Protein AF-A0A538RT47-F1 (afdb_monomer)

Sequence (109 aa):
MIHAADGVLPSDMCDTEAELEEERRLLYVAMTRARDRLYVTFPMRYYRRKRAFGDSHSFAQLSRFLPPALFPLFERHSHVGPEPELTAAQTQTQPISETVHARLKKLWQ

pLDDT: mean 81.67, std 16.32, range [41.12, 96.81]

Radius of gyration: 21.34 Å; Cα contacts (8 Å, |Δi|>4): 81; chains: 1; bounding box: 65×37×46 Å

Solvent-accessible surface area (backbone atoms only — not comparable to full-atom values): 7088 Å² total; per-residue (Å²): 86,72,59,43,20,46,54,64,37,54,42,73,84,54,87,46,72,69,49,48,52,48,45,52,49,51,50,50,49,64,56,68,68,40,85,90,69,80,58,81,34,62,63,62,66,46,75,66,81,87,55,101,84,66,88,60,59,47,74,53,47,72,13,80,89,64,50,77,88,53,51,87,83,48,90,86,82,74,88,68,66,78,73,74,75,76,67,82,66,79,73,76,84,65,64,65,67,58,61,50,53,55,54,56,59,65,76,76,112

Structure (mmCIF, N/CA/C/O backbone):
data_AF-A0A538RT47-F1
#
_entry.id   AF-A0A538RT47-F1
#
loop_
_atom_site.group_PDB
_atom_site.id
_atom_site.type_symbol
_atom_site.label_atom_id
_atom_site.label_alt_id
_atom_site.label_comp_id
_atom_site.label_asym_id
_atom_site.label_entity_id
_atom_site.label_seq_id
_atom_site.pdbx_PDB_ins_code
_atom_site.Cartn_x
_atom_site.Cartn_y
_atom_site.Cartn_z
_atom_site.occupancy
_atom_site.B_iso_or_equiv
_atom_site.auth_seq_id
_atom_site.auth_comp_id
_atom_site.auth_asym_id
_atom_site.auth_atom_id
_atom_site.pdbx_PDB_model_num
ATOM 1 N N . MET A 1 1 ? -7.898 -4.101 2.474 1.00 86.75 1 MET A N 1
ATOM 2 C CA . MET A 1 1 ? -6.528 -4.133 1.923 1.00 86.75 1 MET A CA 1
ATOM 3 C C . MET A 1 1 ? -5.530 -3.990 3.062 1.00 86.75 1 MET A C 1
ATOM 5 O O . MET A 1 1 ? -5.655 -3.038 3.819 1.00 86.75 1 MET A O 1
ATOM 9 N N . ILE A 1 2 ? -4.592 -4.933 3.211 1.00 86.62 2 ILE A N 1
ATOM 10 C CA . ILE A 1 2 ? -3.774 -5.039 4.437 1.00 86.62 2 ILE A CA 1
ATOM 11 C C . ILE A 1 2 ? -2.394 -4.355 4.312 1.00 86.62 2 ILE A C 1
ATOM 13 O O . ILE A 1 2 ? -1.867 -3.832 5.293 1.00 86.62 2 ILE A O 1
ATOM 17 N N . HIS A 1 3 ? -1.818 -4.315 3.110 1.00 88.00 3 HIS A N 1
ATOM 18 C CA . HIS A 1 3 ? -0.462 -3.806 2.880 1.00 88.00 3 HIS A CA 1
ATOM 19 C C . HIS A 1 3 ? -0.451 -2.719 1.802 1.00 88.00 3 HIS A C 1
ATOM 21 O O . HIS A 1 3 ? -0.006 -2.935 0.682 1.00 88.00 3 HIS A O 1
ATOM 27 N N . ALA A 1 4 ? -0.947 -1.533 2.154 1.00 91.94 4 ALA A N 1
ATOM 28 C CA . ALA A 1 4 ? -0.923 -0.334 1.317 1.00 91.94 4 ALA A CA 1
ATOM 29 C C . ALA A 1 4 ? 0.468 0.333 1.297 1.00 91.94 4 ALA A C 1
ATOM 31 O O . ALA A 1 4 ? 0.592 1.524 1.584 1.00 91.94 4 ALA A O 1
ATOM 32 N N . ALA A 1 5 ? 1.524 -0.437 1.043 1.00 92.25 5 ALA A N 1
ATOM 33 C CA . ALA A 1 5 ? 2.908 0.018 1.131 1.00 92.25 5 ALA A CA 1
ATOM 34 C C . ALA A 1 5 ? 3.621 -0.096 -0.219 1.00 92.25 5 ALA A C 1
ATOM 36 O O . ALA A 1 5 ? 3.409 -1.068 -0.945 1.00 92.25 5 ALA A O 1
ATOM 37 N N . ASP A 1 6 ? 4.489 0.870 -0.513 1.00 89.69 6 ASP A N 1
ATOM 38 C CA . ASP A 1 6 ? 5.378 0.810 -1.674 1.00 89.69 6 ASP A CA 1
ATOM 39 C C . ASP A 1 6 ? 6.315 -0.404 -1.537 1.00 89.69 6 ASP A C 1
ATOM 41 O O . ASP A 1 6 ? 6.804 -0.698 -0.439 1.00 89.69 6 ASP A O 1
ATOM 45 N N . GLY A 1 7 ? 6.466 -1.148 -2.631 1.00 88.31 7 GLY A N 1
ATOM 46 C CA . GLY A 1 7 ? 7.173 -2.429 -2.715 1.00 88.31 7 GLY A CA 1
ATOM 47 C C . GLY A 1 7 ? 6.320 -3.673 -2.466 1.00 88.31 7 GLY A C 1
ATOM 48 O O . GLY A 1 7 ? 6.728 -4.781 -2.813 1.00 88.31 7 GLY A O 1
ATOM 49 N N . VAL A 1 8 ? 5.103 -3.505 -1.934 1.00 90.50 8 VAL A N 1
ATOM 50 C CA . VAL A 1 8 ? 4.057 -4.546 -1.957 1.00 90.50 8 VAL A CA 1
ATOM 51 C C . VAL A 1 8 ? 2.989 -4.204 -2.990 1.00 90.50 8 VAL A C 1
ATOM 53 O O . VAL A 1 8 ? 2.584 -5.071 -3.756 1.00 90.50 8 VAL A O 1
ATOM 56 N N . LEU A 1 9 ? 2.524 -2.951 -2.995 1.00 91.06 9 LEU A N 1
ATOM 57 C CA . LEU A 1 9 ? 1.535 -2.447 -3.939 1.00 91.06 9 LEU A CA 1
ATOM 58 C C . LEU A 1 9 ? 1.815 -0.961 -4.245 1.00 91.06 9 LEU A C 1
ATOM 60 O O . LEU A 1 9 ? 1.462 -0.101 -3.430 1.00 91.06 9 LEU A O 1
ATOM 64 N N . PRO A 1 10 ? 2.411 -0.616 -5.396 1.00 93.31 10 PRO A N 1
ATOM 65 C CA . PRO A 1 10 ? 2.905 -1.526 -6.432 1.00 93.31 10 PRO A CA 1
ATOM 66 C C . PRO A 1 10 ? 4.052 -2.416 -5.932 1.00 93.31 10 PRO A C 1
ATOM 68 O O . PRO A 1 10 ? 4.781 -2.043 -5.009 1.00 93.31 10 PRO A O 1
ATOM 71 N N . SER A 1 11 ? 4.178 -3.599 -6.534 1.00 92.38 11 SER A N 1
ATOM 72 C CA . SER A 1 11 ? 5.291 -4.520 -6.293 1.00 92.38 11 SER A CA 1
ATOM 73 C C . SER A 1 11 ? 6.622 -3.893 -6.719 1.00 92.38 11 SER A C 1
ATOM 75 O O . SER A 1 11 ? 6.690 -3.251 -7.764 1.00 92.38 11 SER A O 1
ATOM 77 N N . ASP A 1 12 ? 7.696 -4.139 -5.962 1.00 90.88 12 ASP A N 1
ATOM 78 C CA . ASP A 1 12 ? 9.062 -3.735 -6.347 1.00 90.88 12 ASP A CA 1
ATOM 79 C C . ASP A 1 12 ? 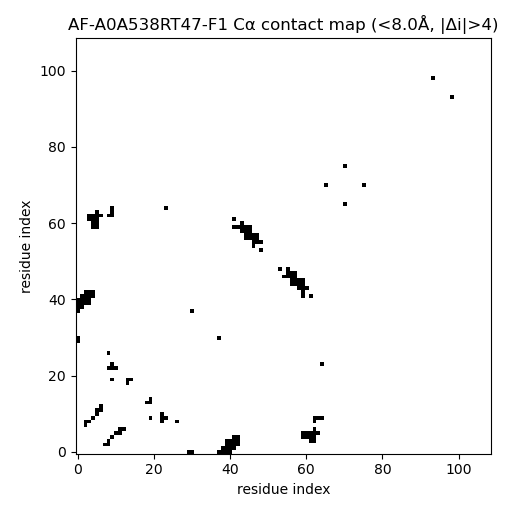9.545 -4.409 -7.646 1.00 90.88 12 ASP A C 1
ATOM 81 O O . ASP A 1 12 ? 10.543 -3.988 -8.217 1.00 90.88 12 ASP A O 1
ATOM 85 N N . MET A 1 13 ? 8.864 -5.465 -8.105 1.00 92.25 13 MET A N 1
ATOM 86 C CA . MET A 1 13 ? 9.165 -6.156 -9.368 1.00 92.25 13 MET A CA 1
ATOM 87 C C . MET A 1 13 ? 8.445 -5.549 -10.582 1.00 92.25 13 MET A C 1
ATOM 89 O O . MET A 1 13 ? 8.536 -6.090 -11.679 1.00 92.25 13 MET A O 1
ATOM 93 N N . CYS A 1 14 ? 7.664 -4.489 -10.380 1.00 92.75 14 CYS A N 1
ATOM 94 C CA . CYS A 1 14 ? 6.956 -3.793 -11.443 1.00 92.75 14 CYS A CA 1
ATOM 95 C C . CYS A 1 14 ? 7.891 -2.765 -12.094 1.00 92.75 14 CYS A C 1
ATOM 97 O O . CYS A 1 14 ? 8.048 -1.655 -11.579 1.00 92.75 14 CYS A O 1
ATOM 99 N N . ASP A 1 15 ? 8.475 -3.119 -13.237 1.00 92.56 15 ASP A N 1
ATOM 100 C CA . ASP A 1 15 ? 9.505 -2.308 -13.899 1.00 92.56 15 ASP A CA 1
ATOM 101 C C . ASP A 1 15 ? 8.953 -1.485 -15.076 1.00 92.56 15 ASP A C 1
ATOM 103 O O . ASP A 1 15 ? 9.584 -0.520 -15.517 1.00 92.56 15 ASP A O 1
ATOM 107 N N . THR A 1 16 ? 7.773 -1.840 -15.595 1.00 96.50 16 THR A N 1
ATOM 108 C CA . THR A 1 16 ? 7.151 -1.165 -16.745 1.00 96.50 16 THR A CA 1
ATOM 109 C C . THR A 1 16 ? 5.885 -0.390 -16.378 1.00 96.50 16 THR 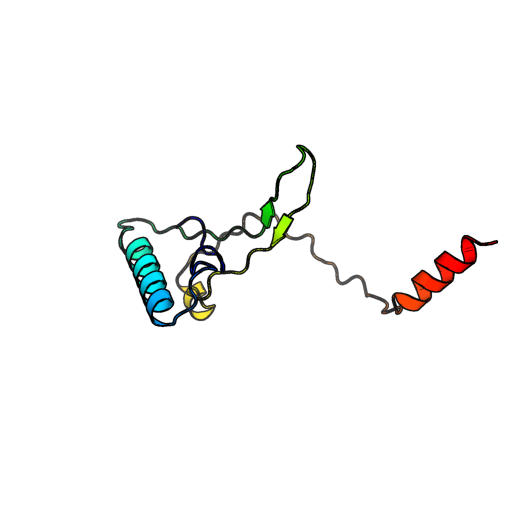A C 1
ATOM 111 O O . THR A 1 16 ? 5.171 -0.720 -15.433 1.00 96.50 16 THR A O 1
ATOM 114 N N . GLU A 1 17 ? 5.548 0.627 -17.179 1.00 95.75 17 GLU A N 1
ATOM 115 C CA . GLU A 1 17 ? 4.308 1.397 -16.985 1.00 95.75 17 GLU A CA 1
ATOM 116 C C . GLU A 1 17 ? 3.055 0.521 -17.157 1.00 95.75 17 GLU A C 1
ATOM 118 O O . GLU A 1 17 ? 2.074 0.684 -16.437 1.00 95.75 17 GLU A O 1
ATOM 123 N N . ALA A 1 18 ? 3.093 -0.455 -18.069 1.00 96.69 18 ALA A N 1
ATOM 124 C CA . ALA A 1 18 ? 1.972 -1.364 -18.298 1.00 96.69 18 ALA A CA 1
ATOM 125 C C . ALA A 1 18 ? 1.698 -2.270 -17.083 1.00 96.69 18 ALA A C 1
ATOM 127 O O . ALA A 1 18 ? 0.540 -2.486 -16.721 1.00 96.69 18 ALA A O 1
ATOM 128 N N . GLU A 1 19 ? 2.749 -2.774 -16.431 1.00 95.94 19 GLU A N 1
ATOM 129 C CA . GLU A 1 19 ? 2.630 -3.519 -15.171 1.00 95.94 19 GLU A CA 1
ATOM 130 C C . GLU A 1 19 ? 2.114 -2.612 -14.049 1.00 95.94 19 GLU A C 1
ATOM 132 O O . GLU A 1 19 ? 1.266 -3.026 -13.258 1.00 95.94 19 GLU A O 1
ATOM 137 N N . LEU A 1 20 ? 2.544 -1.346 -14.024 1.00 95.62 20 LEU A N 1
ATOM 138 C CA . LEU A 1 20 ? 2.110 -0.384 -13.014 1.00 95.62 20 LEU A CA 1
ATOM 139 C C . LEU A 1 20 ? 0.618 -0.058 -13.152 1.00 95.62 20 LEU A C 1
ATOM 141 O O . LEU A 1 20 ? -0.096 0.068 -12.153 1.00 95.62 20 LEU A O 1
ATOM 145 N N . GLU A 1 21 ? 0.127 0.065 -14.384 1.00 96.81 21 GLU A N 1
ATOM 146 C CA . GLU A 1 21 ? -1.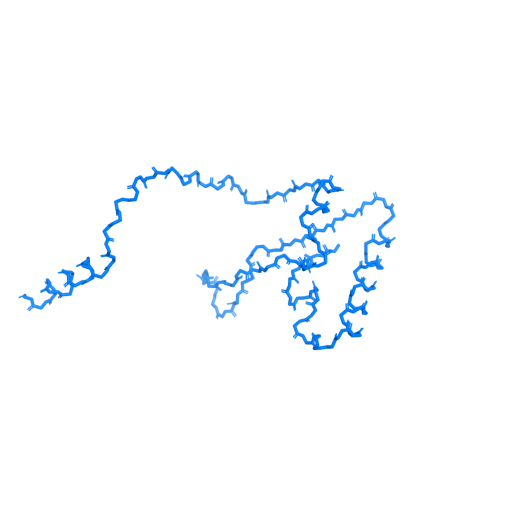299 0.200 -14.667 1.00 96.81 21 GLU A CA 1
ATOM 147 C C . GLU A 1 21 ? -2.094 -1.039 -14.247 1.00 96.81 21 GLU A C 1
ATOM 149 O O . GLU A 1 21 ? -3.205 -0.901 -13.729 1.00 96.81 21 GLU A O 1
ATOM 154 N N . GLU A 1 22 ? -1.541 -2.240 -14.424 1.00 96.81 22 GLU A N 1
ATOM 155 C CA . GLU A 1 22 ? -2.187 -3.472 -13.970 1.00 96.81 22 GLU A CA 1
ATOM 156 C C . GLU A 1 22 ? -2.263 -3.538 -12.441 1.00 96.81 22 GLU A C 1
ATOM 158 O O . GLU A 1 22 ? -3.339 -3.764 -11.890 1.00 96.81 22 GLU A O 1
ATOM 163 N N . GLU A 1 23 ? -1.180 -3.223 -11.735 1.00 96.62 23 GLU A N 1
ATOM 164 C CA . GLU A 1 23 ? -1.161 -3.104 -10.270 1.00 96.62 23 GLU A CA 1
ATOM 165 C C . GLU A 1 23 ? -2.176 -2.058 -9.770 1.00 96.62 23 GLU A C 1
ATOM 167 O O . GLU A 1 23 ? -2.894 -2.267 -8.784 1.00 96.62 23 GLU A O 1
ATOM 172 N N . ARG A 1 24 ? -2.329 -0.943 -10.497 1.00 95.38 24 ARG A N 1
ATOM 173 C CA . ARG A 1 24 ? -3.369 0.057 -10.214 1.00 95.38 24 ARG A CA 1
ATOM 174 C C . ARG A 1 24 ? -4.776 -0.522 -10.398 1.00 95.38 24 ARG A C 1
ATOM 176 O O . ARG A 1 24 ? -5.662 -0.232 -9.587 1.00 95.38 24 ARG A O 1
ATOM 183 N N . ARG A 1 25 ? -5.004 -1.344 -11.429 1.00 96.44 25 ARG A N 1
ATOM 184 C CA . ARG A 1 25 ? -6.276 -2.063 -11.623 1.00 96.44 25 ARG A CA 1
ATOM 185 C C . ARG A 1 25 ? -6.526 -3.063 -10.494 1.00 96.44 25 ARG A C 1
ATOM 187 O O . ARG A 1 25 ? -7.649 -3.122 -9.991 1.00 96.44 25 ARG A O 1
ATOM 194 N N . LEU A 1 26 ? -5.501 -3.780 -10.033 1.00 95.06 26 LEU A N 1
ATOM 195 C CA . LEU A 1 26 ? -5.609 -4.691 -8.890 1.00 95.06 26 LEU A CA 1
ATOM 196 C C . LEU A 1 26 ? -6.020 -3.952 -7.612 1.00 95.06 26 LEU A C 1
ATOM 198 O O . LEU A 1 26 ? -6.946 -4.394 -6.924 1.00 95.06 26 LEU A O 1
ATOM 202 N N . LEU A 1 27 ? -5.414 -2.794 -7.329 1.00 94.44 27 LEU A N 1
ATOM 203 C CA . LEU A 1 27 ? -5.827 -1.937 -6.216 1.00 94.44 27 LEU A CA 1
ATOM 204 C C . LEU A 1 27 ? -7.299 -1.527 -6.339 1.00 94.44 27 LEU A C 1
ATOM 206 O O . LEU A 1 27 ? -8.063 -1.651 -5.379 1.00 94.44 27 LEU A O 1
ATOM 210 N N . TYR A 1 28 ? -7.704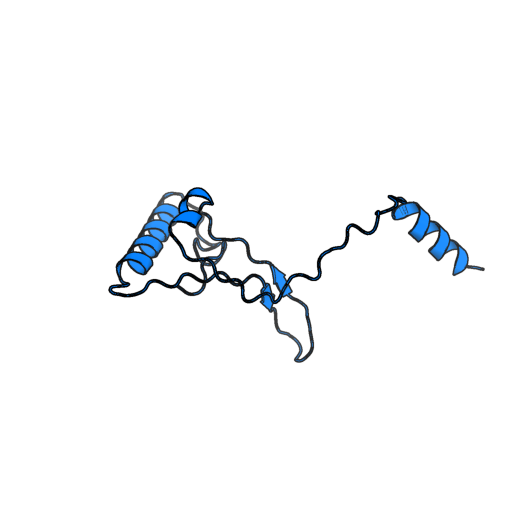 -1.050 -7.518 1.00 95.00 28 TYR A N 1
ATOM 211 C 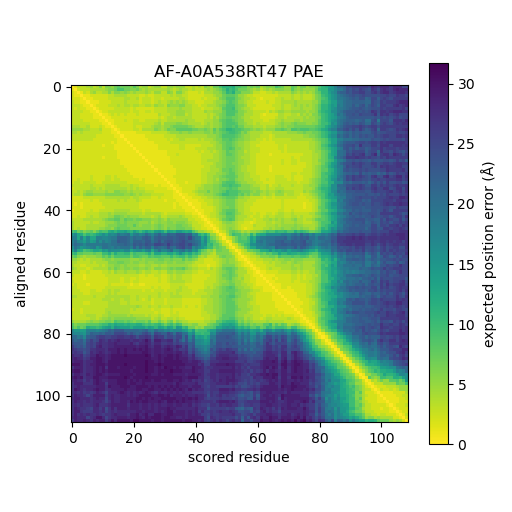CA . TYR A 1 28 ? -9.078 -0.625 -7.771 1.00 95.00 28 TYR A CA 1
ATOM 212 C C . TYR A 1 28 ? -10.076 -1.757 -7.506 1.00 95.00 28 TYR A C 1
ATOM 214 O O . TYR A 1 28 ? -11.073 -1.554 -6.807 1.00 95.00 28 TYR A O 1
ATOM 222 N N . VAL A 1 29 ? -9.794 -2.965 -8.000 1.00 96.50 29 VAL A N 1
ATOM 223 C CA . VAL A 1 29 ? -10.627 -4.141 -7.732 1.00 96.50 29 VAL A CA 1
ATOM 224 C C . VAL A 1 29 ? -10.656 -4.431 -6.231 1.00 96.50 29 VAL A C 1
ATOM 226 O O . VAL A 1 29 ? -11.735 -4.574 -5.665 1.00 96.50 29 VAL A O 1
ATOM 229 N N . ALA A 1 30 ? -9.513 -4.452 -5.544 1.00 93.56 30 ALA A N 1
ATOM 230 C CA . ALA A 1 30 ? -9.470 -4.705 -4.104 1.00 93.56 30 ALA A CA 1
ATOM 231 C C . ALA A 1 30 ? -10.300 -3.691 -3.288 1.00 93.56 30 ALA A C 1
ATOM 233 O O . ALA A 1 30 ? -10.946 -4.075 -2.311 1.00 93.56 30 ALA A O 1
ATOM 234 N N . MET A 1 31 ? -10.312 -2.417 -3.692 1.00 93.50 31 MET A N 1
ATOM 235 C CA . MET A 1 31 ? -11.104 -1.364 -3.046 1.00 93.50 31 MET A CA 1
ATOM 236 C C . MET A 1 31 ? -12.601 -1.495 -3.338 1.00 93.50 31 MET A C 1
ATOM 238 O O . MET A 1 31 ? -13.415 -1.379 -2.428 1.00 93.50 31 MET A O 1
ATOM 242 N N . THR A 1 32 ? -12.970 -1.770 -4.589 1.00 95.06 32 THR A N 1
ATOM 243 C CA . THR A 1 32 ? -14.376 -1.823 -5.032 1.00 95.06 32 THR A CA 1
ATOM 244 C C . THR A 1 32 ? -15.084 -3.134 -4.703 1.00 95.06 32 THR A C 1
ATOM 246 O O . THR A 1 32 ? -16.310 -3.199 -4.738 1.00 95.06 32 THR A O 1
ATOM 249 N N . ARG A 1 33 ? -14.343 -4.186 -4.333 1.00 96.19 33 ARG A N 1
ATOM 250 C CA . ARG A 1 33 ? -14.922 -5.437 -3.814 1.00 96.19 33 ARG A CA 1
ATOM 251 C C . ARG A 1 33 ? -15.513 -5.287 -2.414 1.00 96.19 33 ARG A C 1
ATOM 253 O O . ARG A 1 33 ? -16.335 -6.112 -2.020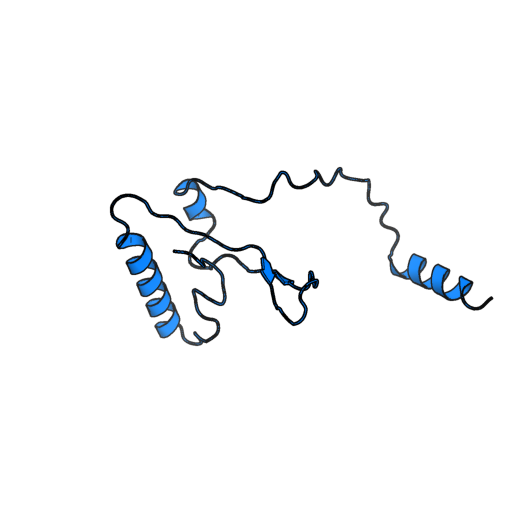 1.00 96.19 33 ARG A O 1
ATOM 260 N N . ALA A 1 34 ? -15.103 -4.269 -1.660 1.00 94.12 34 ALA A N 1
ATOM 261 C CA . ALA A 1 34 ? -15.690 -3.975 -0.364 1.00 94.12 34 ALA A CA 1
ATOM 262 C C . ALA A 1 34 ? -17.104 -3.403 -0.551 1.00 94.12 34 ALA A C 1
ATOM 264 O O . ALA A 1 34 ? -17.271 -2.335 -1.130 1.00 94.12 34 ALA A O 1
ATOM 265 N N . ARG A 1 35 ? -18.120 -4.118 -0.055 1.00 93.81 35 ARG A N 1
ATOM 266 C CA . ARG A 1 35 ? -19.523 -3.689 -0.159 1.00 93.81 35 ARG A CA 1
ATOM 267 C C . ARG A 1 35 ? -19.910 -2.691 0.929 1.00 93.81 35 ARG A C 1
ATOM 269 O O . ARG A 1 35 ? -20.447 -1.636 0.621 1.00 93.81 35 ARG A O 1
ATOM 276 N N . ASP A 1 36 ? -19.639 -3.044 2.185 1.00 96.12 36 ASP A N 1
ATOM 277 C CA . ASP A 1 36 ? -20.136 -2.287 3.341 1.00 96.12 36 ASP A CA 1
ATOM 278 C C . ASP A 1 36 ? -19.038 -1.469 4.026 1.00 96.12 36 ASP A C 1
ATOM 280 O O . ASP A 1 36 ? -19.280 -0.356 4.486 1.00 96.12 36 ASP A O 1
ATOM 284 N N . ARG A 1 37 ? -17.823 -2.025 4.133 1.00 94.69 37 ARG A N 1
ATOM 285 C CA . ARG A 1 37 ? -16.698 -1.387 4.830 1.00 94.69 37 ARG A CA 1
ATOM 286 C C . ARG A 1 37 ? -15.381 -1.666 4.126 1.00 94.69 37 ARG A C 1
ATOM 288 O O . ARG A 1 37 ? -15.027 -2.823 3.902 1.00 94.69 37 ARG A O 1
ATOM 295 N N . LEU A 1 38 ? -14.636 -0.604 3.841 1.00 94.50 38 LEU A N 1
ATOM 296 C CA . LEU A 1 38 ? -13.289 -0.670 3.292 1.00 94.50 38 LEU A CA 1
ATOM 297 C C . LEU A 1 38 ? -12.283 -0.259 4.366 1.00 94.50 38 LEU A C 1
ATOM 299 O O . LEU A 1 38 ? -12.279 0.880 4.820 1.00 94.50 38 LEU A O 1
ATOM 303 N N . TYR A 1 39 ? -11.393 -1.182 4.719 1.00 94.44 39 TYR A N 1
ATOM 304 C CA . TYR A 1 39 ? -10.236 -0.896 5.563 1.00 94.44 39 TYR A CA 1
ATOM 305 C C . TYR A 1 39 ? -8.968 -0.968 4.721 1.00 94.44 39 TYR A C 1
ATOM 307 O O . TYR A 1 39 ? -8.728 -1.963 4.023 1.00 94.44 39 TYR A O 1
ATOM 315 N N . VAL A 1 40 ? -8.162 0.087 4.793 1.00 93.62 40 VAL A N 1
ATOM 316 C CA . VAL A 1 40 ? -6.865 0.188 4.126 1.00 93.62 40 VAL A CA 1
ATOM 317 C C . VAL A 1 40 ? -5.812 0.399 5.197 1.00 93.62 40 VAL A C 1
ATOM 319 O O . VAL A 1 40 ? -5.835 1.409 5.895 1.00 93.62 40 VAL A O 1
ATOM 322 N N . THR A 1 41 ? -4.905 -0.561 5.345 1.00 92.12 41 THR A N 1
ATOM 323 C CA . THR A 1 41 ? -3.843 -0.482 6.348 1.00 92.12 41 THR A CA 1
ATOM 324 C C . THR A 1 41 ? -2.476 -0.369 5.693 1.00 92.12 41 THR A C 1
ATOM 326 O O . THR A 1 41 ? -2.197 -0.985 4.665 1.00 92.12 41 THR A O 1
ATOM 329 N N . PHE A 1 42 ? -1.617 0.428 6.317 1.00 89.88 42 PHE A N 1
ATOM 330 C CA . PHE A 1 42 ? -0.222 0.620 5.951 1.00 89.88 42 PHE A CA 1
ATOM 331 C C . PHE A 1 42 ? 0.626 0.366 7.208 1.00 89.88 42 PHE A C 1
ATOM 333 O O . PHE A 1 42 ? 0.480 1.093 8.195 1.00 89.88 42 PHE A O 1
ATOM 340 N N . PRO A 1 43 ? 1.467 -0.682 7.234 1.00 88.38 43 PRO A N 1
ATOM 341 C CA . PRO A 1 43 ? 2.333 -0.934 8.376 1.00 88.38 43 PRO A CA 1
ATOM 342 C C . PRO A 1 43 ? 3.524 0.022 8.349 1.00 88.38 43 PRO A C 1
ATOM 344 O O . PRO A 1 43 ? 4.282 0.039 7.391 1.00 88.38 43 PRO A O 1
ATOM 347 N N . MET A 1 44 ? 3.747 0.767 9.430 1.00 86.81 44 MET A N 1
ATOM 348 C CA . MET A 1 44 ? 4.888 1.688 9.505 1.00 86.81 44 MET A CA 1
ATOM 349 C C . MET A 1 44 ? 6.241 0.954 9.564 1.00 86.81 44 MET A C 1
ATOM 351 O O . MET A 1 44 ? 7.236 1.445 9.036 1.00 86.81 44 MET A O 1
ATOM 355 N N . ARG A 1 45 ? 6.293 -0.223 10.207 1.00 87.19 45 ARG A N 1
ATOM 356 C CA . ARG A 1 45 ? 7.524 -0.990 10.461 1.00 87.19 45 ARG A CA 1
ATOM 357 C C . ARG A 1 45 ? 7.378 -2.437 9.988 1.00 87.19 45 ARG A C 1
ATOM 359 O O . ARG A 1 45 ? 6.495 -3.151 10.456 1.00 87.19 45 ARG A O 1
ATOM 366 N N . TYR A 1 46 ? 8.291 -2.884 9.129 1.00 84.25 46 TYR A N 1
ATOM 367 C CA . TYR A 1 46 ? 8.448 -4.282 8.728 1.00 84.25 46 TYR A CA 1
ATOM 368 C C . TYR A 1 46 ? 9.589 -4.938 9.490 1.00 84.25 46 TYR A C 1
ATOM 370 O O . TYR A 1 46 ? 10.752 -4.536 9.384 1.00 84.25 46 TYR A O 1
ATOM 378 N N . TYR A 1 47 ? 9.248 -5.981 10.243 1.00 83.50 47 TYR A N 1
ATOM 379 C CA . TYR A 1 47 ? 10.187 -6.622 11.142 1.00 83.50 47 TYR A CA 1
ATOM 380 C C . TYR A 1 47 ? 10.987 -7.715 10.419 1.00 83.50 47 TYR A C 1
ATOM 382 O O . TYR A 1 47 ? 10.427 -8.747 10.049 1.00 83.50 47 TYR A O 1
ATOM 390 N N . ARG A 1 48 ? 12.302 -7.532 10.221 1.00 75.00 48 ARG A N 1
ATOM 391 C CA . ARG A 1 48 ? 13.162 -8.546 9.581 1.00 75.00 48 ARG A CA 1
ATOM 392 C C . ARG A 1 48 ? 13.675 -9.519 10.645 1.00 75.00 48 ARG A C 1
ATOM 394 O O . ARG A 1 48 ? 14.723 -9.306 11.249 1.00 75.00 48 ARG A O 1
ATOM 401 N N . ARG A 1 49 ? 12.934 -10.594 10.932 1.00 69.62 49 ARG A N 1
ATOM 402 C CA . ARG A 1 49 ? 13.359 -11.565 11.959 1.00 69.62 49 ARG A CA 1
ATOM 403 C C . ARG A 1 49 ? 14.606 -12.357 11.540 1.00 69.62 49 ARG A C 1
ATOM 405 O O . ARG A 1 49 ? 14.583 -13.070 10.543 1.00 69.62 49 ARG A O 1
ATOM 412 N N . LYS A 1 50 ? 15.626 -12.360 12.409 1.00 58.44 50 LYS A N 1
ATOM 413 C CA . LYS A 1 50 ? 16.549 -13.504 12.609 1.00 58.44 50 LYS A CA 1
ATOM 414 C C . LYS A 1 50 ? 16.771 -13.899 14.084 1.00 58.44 50 LYS A C 1
ATOM 416 O O . LYS A 1 50 ? 17.340 -14.956 14.331 1.00 58.44 50 LYS A O 1
ATOM 421 N N . ARG A 1 51 ? 16.304 -13.123 15.076 1.00 61.06 51 ARG A N 1
ATOM 422 C CA . ARG A 1 51 ? 16.380 -13.458 16.519 1.00 61.06 51 ARG A CA 1
ATOM 423 C C . ARG A 1 51 ? 15.129 -12.992 17.268 1.00 61.06 51 ARG A C 1
ATOM 425 O O . ARG A 1 51 ? 14.573 -11.953 16.932 1.00 61.06 51 ARG A O 1
ATOM 432 N N . ALA A 1 52 ? 14.721 -13.751 18.287 1.00 63.12 52 ALA A N 1
ATOM 433 C CA . ALA A 1 52 ? 13.468 -13.569 19.034 1.00 63.12 52 ALA A CA 1
ATOM 434 C C . ALA A 1 52 ? 13.324 -12.215 19.767 1.00 63.12 52 ALA A C 1
ATOM 436 O O . ALA A 1 52 ? 12.206 -11.840 20.098 1.00 63.12 52 ALA A O 1
ATOM 437 N N . PHE A 1 53 ? 14.424 -11.478 19.969 1.00 67.38 53 PHE A N 1
ATOM 438 C CA . PHE A 1 53 ? 14.475 -10.219 20.730 1.00 67.38 53 PHE A CA 1
ATOM 439 C C . PHE A 1 53 ? 15.092 -9.038 19.955 1.00 67.38 53 PHE A C 1
ATOM 441 O O . PHE A 1 53 ? 15.547 -8.073 20.558 1.00 67.38 53 PHE A O 1
ATOM 448 N N . GLY A 1 54 ? 15.191 -9.121 18.625 1.00 68.69 54 GLY A N 1
ATOM 449 C CA . GLY A 1 54 ? 15.733 -8.019 17.822 1.00 68.69 54 GLY A CA 1
ATOM 450 C C . GLY A 1 54 ? 14.674 -6.968 17.493 1.00 68.69 54 GLY A C 1
ATOM 451 O O . GLY A 1 54 ? 13.603 -7.337 17.022 1.00 68.69 54 GLY A O 1
ATOM 452 N N . ASP A 1 55 ? 15.009 -5.685 17.669 1.00 79.00 55 ASP A N 1
ATOM 453 C CA . ASP A 1 55 ? 14.196 -4.535 17.230 1.00 79.00 55 ASP A CA 1
ATOM 454 C C . ASP A 1 55 ? 14.620 -4.018 15.825 1.00 79.00 55 ASP A C 1
ATOM 456 O O . ASP A 1 55 ? 14.439 -2.858 15.463 1.00 79.00 55 ASP A O 1
ATOM 460 N N . SER A 1 56 ? 15.257 -4.870 15.013 1.00 82.94 56 SER A N 1
ATOM 461 C CA . SER A 1 56 ? 15.814 -4.491 13.706 1.00 82.94 56 SER A CA 1
ATOM 462 C C . SER A 1 56 ? 14.759 -4.510 12.600 1.00 82.94 56 SER A C 1
ATOM 464 O O . SER A 1 56 ? 14.441 -5.571 12.054 1.00 82.94 56 SER A O 1
ATOM 466 N N . HIS A 1 57 ? 14.245 -3.336 12.227 1.00 87.00 57 HIS A N 1
ATOM 467 C CA . HIS A 1 57 ? 13.120 -3.194 11.294 1.00 87.00 57 HIS A CA 1
ATOM 468 C C . HIS A 1 57 ? 13.434 -2.230 10.156 1.00 87.00 57 HIS A C 1
ATOM 470 O O . HIS A 1 57 ? 14.239 -1.315 10.306 1.00 87.00 57 HIS A O 1
ATOM 476 N N . SER A 1 58 ? 12.769 -2.424 9.020 1.00 86.50 58 SER A N 1
ATOM 477 C CA . SER A 1 58 ? 12.737 -1.440 7.938 1.00 86.50 58 SER A CA 1
ATOM 478 C C . SER A 1 58 ? 11.427 -0.664 7.983 1.00 86.50 58 SER A C 1
ATOM 480 O O . SER A 1 58 ? 10.371 -1.246 8.236 1.00 86.50 58 SER A O 1
ATOM 482 N N . PHE A 1 59 ? 11.485 0.638 7.725 1.00 87.75 59 PHE A N 1
ATOM 483 C CA . PHE A 1 59 ? 10.283 1.449 7.562 1.00 87.75 59 PHE A CA 1
ATOM 484 C C . PHE A 1 59 ? 9.683 1.231 6.178 1.00 87.75 59 PHE A C 1
ATOM 486 O O . PHE A 1 59 ? 10.414 1.094 5.198 1.00 87.75 59 PHE A O 1
ATOM 493 N N . ALA A 1 60 ? 8.358 1.187 6.116 1.00 87.62 60 ALA A N 1
ATOM 494 C CA . ALA A 1 60 ? 7.636 1.143 4.855 1.00 87.62 60 ALA A CA 1
ATOM 495 C C . ALA A 1 60 ? 7.326 2.562 4.371 1.00 87.62 60 ALA A C 1
ATOM 497 O O . ALA A 1 60 ? 7.189 3.477 5.182 1.00 87.62 60 ALA A O 1
ATOM 498 N N . GLN A 1 61 ? 7.169 2.734 3.061 1.00 89.69 61 GLN A N 1
ATOM 499 C CA . GLN A 1 61 ? 6.592 3.945 2.478 1.00 89.69 61 GLN A CA 1
ATOM 500 C C . GLN A 1 61 ? 5.135 3.687 2.111 1.00 89.69 61 GLN A C 1
ATOM 502 O O . GLN A 1 61 ? 4.774 2.561 1.765 1.00 89.69 61 GLN A O 1
ATOM 507 N N . LEU A 1 62 ? 4.283 4.707 2.221 1.00 91.56 62 LEU A N 1
ATOM 508 C CA . LEU A 1 62 ? 2.888 4.588 1.805 1.00 91.56 62 LEU A CA 1
ATOM 509 C C . LEU A 1 62 ? 2.826 4.320 0.295 1.00 91.56 62 LEU A C 1
ATOM 511 O O . LEU A 1 62 ? 3.607 4.888 -0.464 1.00 91.56 62 LEU A O 1
ATOM 515 N N . SER A 1 63 ? 1.890 3.474 -0.138 1.00 94.12 63 SER A N 1
ATOM 516 C CA . SER A 1 63 ? 1.668 3.200 -1.560 1.00 94.12 63 SER A CA 1
ATOM 517 C C . SER A 1 63 ? 1.478 4.492 -2.360 1.00 94.12 63 SER A C 1
ATOM 519 O O . SER A 1 63 ? 0.625 5.321 -2.029 1.00 94.12 63 SER A O 1
ATOM 521 N N . ARG A 1 64 ? 2.201 4.620 -3.478 1.00 92.50 64 ARG A N 1
ATOM 522 C CA . ARG A 1 64 ? 2.074 5.752 -4.415 1.00 92.50 64 ARG A CA 1
ATOM 523 C C . ARG A 1 64 ? 0.677 5.903 -5.027 1.00 92.50 64 ARG A C 1
ATOM 525 O O . ARG A 1 64 ? 0.338 6.966 -5.538 1.00 92.50 64 ARG A O 1
ATOM 532 N N . PHE A 1 65 ? -0.149 4.859 -4.969 1.00 94.56 65 PHE A N 1
ATOM 533 C CA . PHE A 1 65 ? -1.535 4.912 -5.426 1.00 94.56 65 PHE A CA 1
ATOM 534 C C . PHE A 1 65 ? -2.492 5.588 -4.432 1.00 94.56 65 PHE A C 1
ATOM 536 O O . PHE A 1 65 ? -3.646 5.838 -4.779 1.00 94.56 65 PHE A O 1
ATOM 543 N N . LEU A 1 66 ? -2.029 5.916 -3.221 1.00 92.38 66 LEU A N 1
ATOM 544 C CA . LEU A 1 66 ? -2.791 6.637 -2.200 1.00 92.38 66 LEU A CA 1
ATOM 545 C C . LEU A 1 66 ? -2.166 8.015 -1.926 1.00 92.38 66 LEU A C 1
ATOM 547 O O . LEU A 1 66 ? -1.575 8.225 -0.864 1.00 92.38 66 LEU A O 1
ATOM 551 N N . PRO A 1 67 ? -2.272 8.975 -2.865 1.00 93.31 67 PRO A N 1
ATOM 552 C CA . PRO A 1 67 ? -1.711 10.304 -2.670 1.00 93.31 67 PRO A CA 1
ATOM 553 C C . PRO A 1 67 ? -2.435 11.070 -1.546 1.00 93.31 67 PRO A C 1
ATOM 555 O O . PRO A 1 67 ? -3.612 10.807 -1.278 1.00 93.31 67 PRO A O 1
ATOM 558 N N . PRO A 1 68 ? -1.789 12.092 -0.946 1.00 91.19 68 PRO A N 1
ATOM 559 C CA . PRO A 1 68 ? -2.361 12.873 0.156 1.00 91.19 68 PRO A CA 1
ATOM 560 C C . PRO A 1 68 ? -3.732 13.492 -0.127 1.00 91.19 68 PRO A C 1
ATOM 562 O O . PRO A 1 68 ? -4.537 13.661 0.785 1.00 91.19 68 PRO A O 1
ATOM 565 N N . ALA A 1 69 ? -4.026 13.781 -1.396 1.00 94.81 69 ALA A N 1
ATOM 566 C CA . ALA A 1 69 ? -5.321 14.295 -1.833 1.00 94.81 69 ALA A CA 1
ATOM 567 C C . ALA A 1 69 ? -6.498 13.350 -1.521 1.00 94.81 69 ALA A C 1
ATOM 569 O O . ALA A 1 69 ? -7.628 13.814 -1.407 1.00 94.81 69 ALA A O 1
ATOM 570 N N . LEU A 1 70 ? -6.252 12.043 -1.361 1.00 92.31 70 LEU A N 1
ATOM 571 C CA . LEU A 1 70 ? -7.290 11.068 -1.018 1.00 92.31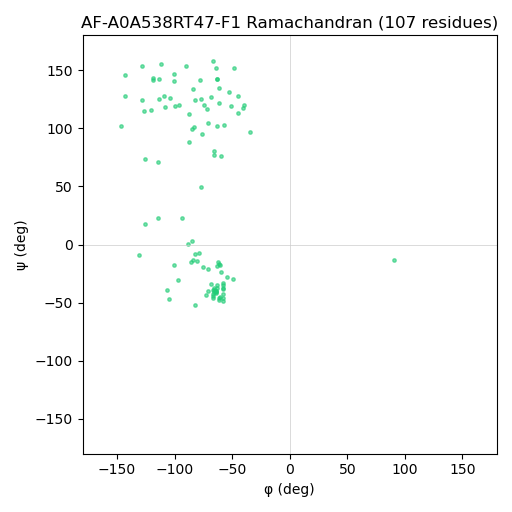 70 LEU A CA 1
ATOM 572 C C . LEU A 1 70 ? -7.536 10.957 0.487 1.00 92.31 70 LEU A C 1
ATOM 574 O O . LEU A 1 70 ? -8.550 10.398 0.890 1.00 92.31 70 LEU A O 1
ATOM 578 N N . PHE A 1 71 ? -6.643 11.475 1.333 1.00 91.44 71 PHE A N 1
ATOM 579 C CA . PHE A 1 71 ? -6.740 11.299 2.785 1.00 91.44 71 PHE A CA 1
ATOM 580 C C . PHE A 1 71 ? -8.050 11.815 3.399 1.00 91.44 71 PHE A C 1
ATOM 582 O O . PHE A 1 71 ? -8.534 11.152 4.312 1.00 91.44 71 PHE A O 1
ATOM 589 N N . PRO A 1 72 ? -8.674 12.910 2.916 1.00 95.25 72 PRO A N 1
ATOM 590 C CA . PRO A 1 72 ? -9.979 13.345 3.417 1.00 95.25 72 PRO A CA 1
ATOM 591 C C . PRO A 1 72 ? -11.124 12.351 3.167 1.00 95.25 72 PRO A C 1
ATOM 593 O O . PRO A 1 72 ? -12.158 12.452 3.816 1.00 95.25 72 PRO A O 1
ATOM 596 N N . LEU A 1 73 ? -10.959 11.403 2.236 1.00 94.31 73 LEU A N 1
ATOM 597 C CA . LEU A 1 73 ? -11.959 10.372 1.930 1.00 94.31 73 LEU A CA 1
ATOM 598 C C . LEU A 1 73 ? -11.910 9.185 2.904 1.00 94.31 73 LEU A C 1
ATOM 600 O O . LEU A 1 73 ? -12.772 8.311 2.843 1.00 94.31 73 LEU A O 1
ATOM 604 N N . PHE A 1 74 ? -10.900 9.133 3.777 1.00 93.12 74 PHE A N 1
ATOM 605 C CA . PHE A 1 74 ? -10.701 8.055 4.737 1.00 93.12 74 PHE A CA 1
ATOM 606 C C . PHE A 1 74 ? -10.744 8.580 6.170 1.00 93.12 74 PHE A C 1
ATOM 608 O O . PHE A 1 74 ? -10.163 9.615 6.497 1.00 93.12 74 PHE A O 1
ATOM 615 N N . GLU A 1 75 ? -11.345 7.796 7.059 1.00 94.44 75 GLU A N 1
ATOM 616 C CA . GLU A 1 75 ? -11.105 7.940 8.491 1.00 94.44 75 GLU A CA 1
ATOM 617 C C . GLU A 1 75 ? -9.716 7.370 8.817 1.00 94.44 75 GLU A C 1
ATOM 619 O O . GLU A 1 75 ? -9.421 6.203 8.543 1.00 94.44 75 GLU A O 1
ATOM 624 N N . ARG A 1 76 ? -8.822 8.206 9.357 1.00 90.31 76 ARG A N 1
ATOM 625 C CA . ARG A 1 76 ? -7.441 7.810 9.660 1.00 90.31 76 ARG A CA 1
ATOM 626 C C . ARG A 1 76 ? -7.317 7.392 11.117 1.00 90.31 76 ARG A C 1
ATOM 628 O O . ARG A 1 76 ? -7.492 8.212 12.012 1.00 90.31 76 ARG A O 1
ATOM 635 N N . HIS A 1 77 ? -6.903 6.148 11.332 1.00 88.25 77 HIS A N 1
ATOM 636 C CA . HIS A 1 77 ? -6.539 5.635 12.649 1.00 88.25 77 HIS A CA 1
ATOM 637 C C . HIS A 1 77 ? -5.044 5.313 12.692 1.00 88.25 77 HIS A C 1
ATOM 639 O O . HIS A 1 77 ? -4.548 4.533 11.878 1.00 88.25 77 HIS A O 1
ATOM 645 N N . SER A 1 78 ? -4.323 5.881 13.659 1.00 80.44 78 SER A N 1
ATOM 646 C CA . SER A 1 78 ? -2.955 5.478 13.989 1.00 80.44 78 SER A CA 1
ATOM 647 C C . SER A 1 78 ? -2.953 4.652 15.273 1.00 80.44 78 SER A C 1
ATOM 649 O O . SER A 1 78 ? -3.440 5.098 16.306 1.00 80.44 78 SER A O 1
ATOM 651 N N . HIS A 1 79 ? -2.363 3.454 15.227 1.00 68.94 79 HIS A N 1
ATOM 652 C CA . HIS A 1 79 ? -2.113 2.632 16.423 1.00 68.94 79 HIS A CA 1
ATOM 653 C C . HIS A 1 79 ? -0.808 2.993 17.142 1.00 68.94 79 HIS A C 1
ATOM 655 O O . HIS A 1 79 ? -0.442 2.359 18.130 1.00 68.94 79 HIS A O 1
ATOM 661 N N . VAL A 1 80 ? -0.098 4.012 16.658 1.00 62.09 80 VAL A N 1
ATOM 662 C CA . VAL A 1 80 ? 0.985 4.632 17.412 1.00 62.09 80 VAL A CA 1
ATOM 663 C C . VAL A 1 80 ? 0.293 5.391 18.543 1.00 62.09 80 VAL A C 1
ATOM 665 O O . VAL A 1 80 ? -0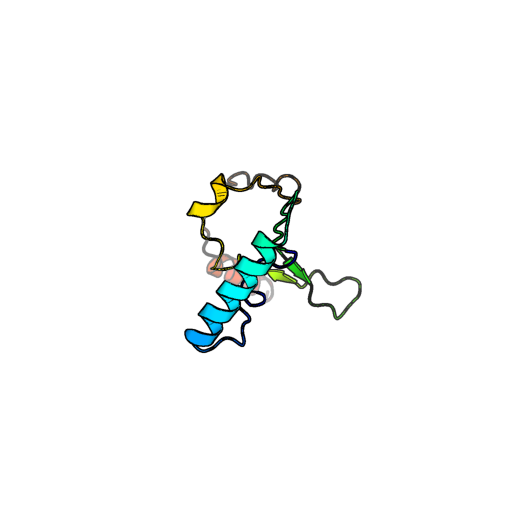.350 6.410 18.295 1.00 62.09 80 VAL A O 1
ATOM 668 N N . GLY A 1 81 ? 0.346 4.847 19.768 1.00 55.44 81 GLY A N 1
ATOM 669 C CA . GLY A 1 81 ? 0.063 5.634 20.975 1.00 55.44 81 GLY A CA 1
ATOM 670 C C . GLY A 1 81 ? 0.860 6.937 20.907 1.00 55.44 81 GLY A C 1
ATOM 671 O O . GLY A 1 81 ? 1.879 6.925 20.215 1.00 55.44 81 GLY A O 1
ATOM 672 N N . PRO A 1 82 ? 0.379 8.033 21.530 1.00 47.84 82 PRO A N 1
ATOM 673 C CA . PRO A 1 82 ? 0.868 9.386 21.272 1.00 47.84 82 PRO A CA 1
ATOM 674 C C . PRO A 1 82 ? 2.378 9.344 21.096 1.00 47.84 82 PRO A C 1
ATOM 676 O O . PRO A 1 82 ? 3.072 8.835 21.984 1.00 47.84 82 PRO A O 1
ATOM 679 N N . GLU A 1 83 ? 2.864 9.769 19.920 1.00 50.41 83 GLU A N 1
ATOM 680 C CA . GLU A 1 83 ? 4.292 10.025 19.774 1.00 50.41 83 GLU A CA 1
ATOM 681 C C . GLU A 1 83 ? 4.678 10.806 21.026 1.00 50.41 83 GLU A C 1
ATOM 683 O O . GLU A 1 83 ? 3.952 11.753 21.361 1.00 50.41 83 GLU A O 1
ATOM 688 N N . PRO A 1 84 ? 5.713 10.387 21.782 1.00 48.12 84 PRO A N 1
ATOM 689 C CA . PRO A 1 84 ? 6.220 11.269 22.811 1.00 48.12 84 PRO A CA 1
ATOM 690 C C . PRO A 1 84 ? 6.439 12.573 22.072 1.00 48.12 84 PRO A C 1
ATOM 692 O O . PRO A 1 84 ? 7.139 12.565 21.054 1.00 48.12 84 PRO A O 1
ATOM 695 N N . GLU A 1 85 ? 5.738 13.630 22.498 1.00 43.62 85 GLU A N 1
ATOM 696 C CA . GLU A 1 85 ? 5.992 14.959 21.985 1.00 43.62 85 GLU A CA 1
ATOM 697 C C . GLU A 1 85 ? 7.507 15.047 22.009 1.00 43.62 85 GLU A C 1
ATOM 699 O O . GLU A 1 85 ? 8.133 14.914 23.068 1.00 43.62 85 GLU A O 1
ATOM 704 N N . LEU A 1 86 ? 8.120 15.124 20.828 1.00 51.16 86 LEU A N 1
ATOM 705 C CA . LEU A 1 86 ? 9.478 15.596 20.738 1.00 51.16 86 LEU A CA 1
ATOM 706 C C . LEU A 1 86 ? 9.320 17.041 21.179 1.00 51.16 86 LEU A C 1
ATOM 708 O O . LEU A 1 86 ? 9.189 17.939 20.351 1.00 51.16 86 LEU A O 1
ATOM 712 N N . THR A 1 87 ? 9.242 17.245 22.503 1.00 41.12 87 THR A N 1
ATOM 713 C CA . THR A 1 87 ? 9.515 18.502 23.158 1.00 41.12 87 THR A CA 1
ATOM 714 C C . THR A 1 87 ? 10.710 18.980 22.391 1.00 41.12 87 THR A C 1
ATOM 716 O O . THR A 1 87 ? 11.701 18.245 22.311 1.00 41.12 87 THR A O 1
ATOM 719 N N . ALA A 1 88 ? 10.559 20.120 21.724 1.00 44.66 88 ALA A N 1
ATOM 720 C CA . ALA A 1 88 ? 11.637 20.793 21.046 1.00 44.66 88 ALA A CA 1
ATOM 721 C C . ALA A 1 88 ? 12.680 21.123 22.121 1.00 44.66 88 ALA A C 1
ATOM 723 O O . ALA A 1 88 ? 12.768 22.238 22.628 1.00 44.66 88 ALA A O 1
ATOM 724 N N . ALA A 1 89 ? 13.429 20.106 22.540 1.00 47.06 89 ALA A N 1
ATOM 725 C CA . ALA A 1 89 ? 14.642 20.209 23.285 1.00 47.06 89 ALA A CA 1
ATOM 726 C C . ALA A 1 89 ? 15.518 20.936 22.295 1.00 47.06 89 ALA A C 1
ATOM 728 O O . ALA A 1 89 ? 15.910 20.375 21.269 1.00 47.06 89 ALA A O 1
ATOM 729 N N . GLN A 1 90 ? 15.651 22.231 22.563 1.00 44.28 90 GLN A 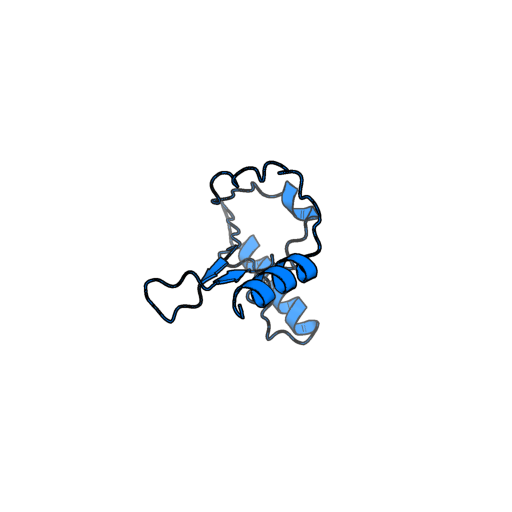N 1
ATOM 730 C CA . GLN A 1 90 ? 16.529 23.173 21.906 1.00 44.28 90 GLN A CA 1
ATOM 731 C C . GLN A 1 90 ? 17.796 22.415 21.534 1.00 44.28 90 GLN A C 1
ATOM 733 O O . GLN A 1 90 ? 18.652 22.147 22.379 1.00 44.28 90 GLN A O 1
ATOM 738 N N . THR A 1 91 ? 17.850 21.956 20.286 1.00 43.06 91 THR A N 1
ATOM 739 C CA . THR A 1 91 ? 18.975 21.178 19.808 1.00 43.06 91 THR A CA 1
ATOM 740 C C . THR A 1 91 ? 20.047 22.217 19.607 1.00 43.06 91 THR A C 1
ATOM 742 O O . THR A 1 91 ? 20.062 22.937 18.612 1.00 43.06 91 THR A O 1
ATOM 745 N N . GLN A 1 92 ? 20.890 22.373 20.624 1.00 51.12 92 GLN A N 1
ATOM 746 C CA . GLN A 1 92 ? 22.172 23.017 20.450 1.00 51.12 92 GLN A CA 1
ATOM 747 C C . GLN A 1 92 ? 22.878 22.199 19.373 1.00 51.12 92 GLN A C 1
ATOM 749 O O . GLN A 1 92 ? 23.304 21.071 19.620 1.00 51.12 92 GLN A O 1
ATOM 754 N N . THR A 1 93 ? 22.907 22.737 18.155 1.00 50.72 93 THR A N 1
ATOM 755 C CA . THR A 1 93 ? 23.630 22.191 17.010 1.00 50.72 93 THR A CA 1
ATOM 756 C C . THR A 1 93 ? 25.120 22.265 17.318 1.00 50.72 93 THR A C 1
ATOM 758 O O . THR A 1 93 ? 25.822 23.160 16.860 1.00 50.72 93 THR A O 1
ATOM 761 N N . GLN A 1 94 ? 25.609 21.349 18.147 1.00 56.12 94 GLN A N 1
ATOM 762 C CA . GLN A 1 94 ? 27.024 21.031 18.172 1.00 56.12 94 GLN A CA 1
ATOM 763 C C . GLN A 1 94 ? 27.269 20.047 17.028 1.00 56.12 94 GLN A C 1
ATOM 765 O O . GLN A 1 94 ? 26.579 19.023 16.946 1.00 56.12 94 GLN A O 1
ATOM 770 N N . PRO A 1 95 ? 28.195 20.343 16.104 1.00 59.97 95 PRO A N 1
ATOM 771 C CA . PRO A 1 95 ? 28.508 19.421 15.031 1.00 59.97 95 PRO A CA 1
ATOM 772 C C . PRO A 1 95 ? 29.041 18.121 15.643 1.00 59.97 95 PRO A C 1
ATOM 774 O O . PRO A 1 95 ? 30.036 18.108 16.366 1.00 59.97 95 PRO A O 1
ATOM 777 N N . ILE A 1 96 ? 28.356 17.014 15.341 1.00 68.62 96 ILE A N 1
ATOM 778 C CA . ILE A 1 96 ? 28.625 15.658 15.856 1.00 68.62 96 ILE A CA 1
ATOM 779 C C . ILE A 1 96 ? 30.113 15.278 15.719 1.00 68.62 96 ILE A C 1
ATOM 781 O O . ILE A 1 96 ? 30.646 14.532 16.542 1.00 68.62 96 ILE A O 1
ATOM 785 N N . SER A 1 97 ? 30.804 15.825 14.714 1.00 70.06 97 SER A N 1
ATOM 786 C CA . SER A 1 97 ? 32.238 15.642 14.482 1.00 70.06 97 SER A CA 1
ATOM 787 C C . SER A 1 97 ? 33.111 16.081 15.663 1.00 70.06 97 SER A C 1
ATOM 789 O O . SER A 1 97 ? 34.027 15.346 16.031 1.00 70.06 97 SER A O 1
ATOM 791 N N . GLU A 1 98 ? 32.827 17.220 16.298 1.00 71.50 98 GLU A N 1
ATOM 792 C CA . GLU A 1 98 ? 33.625 17.735 17.420 1.00 71.50 98 GLU A CA 1
ATOM 793 C C . GLU A 1 98 ? 33.438 16.882 18.678 1.00 71.50 98 GLU A C 1
ATOM 795 O O . GLU A 1 98 ? 34.408 16.536 19.361 1.00 71.50 98 GLU A O 1
ATOM 800 N N . THR A 1 99 ? 32.204 16.446 18.945 1.00 75.19 99 THR A N 1
ATOM 801 C CA . THR A 1 99 ? 31.887 15.575 20.085 1.00 75.19 99 THR A CA 1
ATOM 802 C C . THR A 1 99 ? 32.536 14.195 19.947 1.00 75.19 99 THR A C 1
ATOM 804 O O . THR A 1 99 ? 33.038 13.639 20.930 1.00 75.19 99 THR A O 1
ATOM 807 N N . VAL A 1 100 ? 32.562 13.638 18.731 1.00 79.06 100 VAL A N 1
ATOM 808 C CA . VAL A 1 100 ? 33.233 12.360 18.446 1.00 79.06 100 VAL A CA 1
ATOM 809 C C . VAL A 1 100 ? 34.747 12.495 18.622 1.00 79.06 100 VAL A C 1
ATOM 811 O O . VAL A 1 100 ? 35.360 11.648 19.276 1.00 79.06 100 VAL A O 1
ATOM 814 N N . HIS A 1 101 ? 35.349 13.577 18.121 1.00 78.00 101 HIS A N 1
ATOM 815 C CA . HIS A 1 101 ? 36.794 13.792 18.214 1.00 78.00 101 HIS A CA 1
ATOM 816 C C . HIS A 1 101 ? 37.269 13.951 19.669 1.00 78.00 101 HIS A C 1
ATOM 818 O O . HIS A 1 101 ? 38.262 13.344 20.077 1.00 78.00 101 HIS A O 1
ATOM 824 N N . ALA A 1 102 ? 36.517 14.695 20.487 1.00 79.44 102 ALA A N 1
ATOM 825 C CA . ALA A 1 102 ? 36.813 14.870 21.908 1.00 79.44 102 ALA A CA 1
ATOM 826 C C . ALA A 1 102 ? 36.721 13.552 22.701 1.00 79.44 102 ALA A C 1
ATOM 828 O O . ALA A 1 102 ? 37.568 13.281 23.556 1.00 79.44 102 ALA A O 1
ATOM 829 N N . ARG A 1 103 ? 35.725 12.703 22.403 1.00 78.94 103 ARG A N 1
ATOM 830 C CA . ARG A 1 103 ? 35.578 11.384 23.043 1.00 78.94 103 ARG A CA 1
ATOM 831 C C . ARG A 1 103 ? 36.700 10.426 22.673 1.00 78.94 103 ARG A C 1
ATOM 833 O O . ARG A 1 103 ? 37.212 9.749 23.558 1.00 78.94 103 ARG A O 1
ATOM 840 N N . LEU A 1 104 ? 37.099 10.394 21.401 1.00 85.12 104 LEU A N 1
ATOM 841 C CA . LEU A 1 104 ? 38.214 9.559 20.957 1.00 85.12 104 LEU A CA 1
ATOM 842 C C . LEU A 1 104 ? 39.508 9.971 21.660 1.00 85.12 104 LEU A C 1
ATOM 844 O O . LEU A 1 104 ? 40.175 9.117 22.226 1.00 85.12 104 LEU A O 1
ATOM 848 N N . LYS A 1 105 ? 39.816 11.271 21.738 1.00 82.50 105 LYS A N 1
ATOM 849 C CA . LYS A 1 105 ? 41.032 11.765 22.405 1.00 82.50 105 LYS A CA 1
ATOM 850 C C . LYS A 1 105 ? 41.128 11.356 23.882 1.00 82.50 105 LYS A C 1
ATOM 852 O O . LYS A 1 105 ? 42.221 11.103 24.371 1.00 82.50 105 LYS A O 1
ATOM 857 N N . LYS A 1 106 ? 39.992 11.260 24.578 1.00 86.31 106 LYS A N 1
ATOM 858 C CA . LYS A 1 106 ? 39.924 10.877 25.997 1.00 86.31 106 LYS A CA 1
ATOM 859 C C . LYS A 1 106 ? 40.149 9.378 26.246 1.00 86.31 106 LYS A C 1
ATOM 861 O O . LYS A 1 106 ? 40.443 9.007 27.371 1.00 86.31 106 LYS A O 1
ATOM 866 N N . LEU A 1 107 ? 39.994 8.528 25.229 1.00 79.62 107 LEU A N 1
ATOM 867 C CA . LEU A 1 107 ? 40.225 7.080 25.336 1.00 79.62 107 LEU A CA 1
ATOM 868 C C . LEU A 1 107 ? 41.698 6.685 25.155 1.00 79.62 107 LEU A C 1
ATOM 870 O O . LEU A 1 107 ? 42.054 5.550 25.451 1.00 79.62 107 LEU A O 1
ATOM 874 N N . TRP A 1 108 ? 42.534 7.603 24.662 1.00 69.12 108 TRP A N 1
ATOM 875 C CA . TRP A 1 108 ? 43.955 7.369 24.383 1.00 69.12 108 TRP A CA 1
ATOM 876 C C . TRP A 1 108 ? 44.888 8.196 25.290 1.00 69.12 108 TRP A C 1
ATOM 878 O O . TRP A 1 108 ? 46.039 8.442 24.928 1.00 69.12 108 TRP A O 1
ATOM 888 N N . GLN A 1 109 ? 44.391 8.623 26.456 1.00 49.66 109 GLN A N 1
ATOM 889 C CA . GLN A 1 109 ? 45.187 9.028 27.622 1.00 49.66 109 GLN A CA 1
ATOM 890 C C . GLN A 1 109 ? 44.948 8.035 28.753 1.00 49.66 109 GLN A C 1
ATOM 892 O O . GLN A 1 109 ? 45.930 7.738 29.464 1.00 49.66 109 GLN A O 1
#

Foldseek 3Di:
DAAQFPCVQVNPPQPDPVSNVVSLVVVVCLQVVDDDDDDDDHDQWDDDDDDPDDPDTDGTHGHPSCDPVCPVVDDDDDPPDPDPPPPPPVPPPDPVVVVVVVVVVVVVD

Secondary structure (DSSP, 8-state):
----BTBBTTBTT--SHHHHHHHHHHHHHHHHT-SS-------SEEE--SSTT---EEEPPBPTTS-GGGGGGS-----S---------------HHHHHHHHHHHHT-

Mean predicted aligned error: 12.9 Å